Protein AF-A0A920IXA5-F1 (afdb_monomer_lite)

Radius of gyration: 16.35 Å; chains: 1; bounding box: 36×12×41 Å

Sequence (42 aa):
MNDFDQIFIEDLKCYATIGIFDWERQTKQPLIINLTLDISKI

Secondary structure (DSSP, 8-state):
---EEEEEEEEEEEEE---SSHHHHHSPEEEEEEEEEEEE--

pLDDT: mean 92.69, std 10.59, range [49.44, 98.5]

Structure (mmCIF, N/CA/C/O backbone):
data_AF-A0A920IXA5-F1
#
_entry.id   AF-A0A920IXA5-F1
#
loop_
_atom_site.group_PDB
_atom_site.id
_atom_site.type_symbol
_atom_site.label_atom_id
_atom_site.label_alt_id
_atom_site.label_comp_id
_atom_site.label_asym_id
_atom_site.label_entity_id
_atom_site.label_seq_id
_atom_site.pdbx_PDB_ins_code
_atom_site.Cartn_x
_atom_site.Cartn_y
_atom_site.Cartn_z
_atom_site.occupancy
_atom_site.B_iso_or_equiv
_atom_site.auth_seq_id
_atom_site.auth_comp_id
_atom_site.auth_asym_id
_atom_site.auth_atom_id
_atom_site.pdbx_PDB_model_num
ATOM 1 N N . MET A 1 1 ? 19.466 9.344 -22.448 1.00 49.44 1 MET A N 1
ATOM 2 C CA . MET A 1 1 ? 18.783 8.042 -22.601 1.00 49.44 1 MET A CA 1
ATOM 3 C C . MET A 1 1 ? 18.361 7.663 -21.191 1.00 49.44 1 MET A C 1
ATOM 5 O O . MET A 1 1 ? 19.168 7.893 -20.307 1.00 49.44 1 MET A O 1
ATOM 9 N N . ASN A 1 2 ? 17.105 7.281 -20.936 1.00 60.34 2 ASN A N 1
ATOM 10 C CA . ASN A 1 2 ? 16.699 6.936 -19.566 1.00 60.34 2 ASN A CA 1
ATOM 11 C C . ASN A 1 2 ? 17.499 5.699 -19.127 1.00 60.34 2 ASN A C 1
ATOM 13 O O . ASN A 1 2 ? 17.393 4.647 -19.760 1.00 60.34 2 ASN A O 1
ATOM 17 N N . ASP A 1 3 ? 18.318 5.858 -18.087 1.00 72.75 3 ASP A N 1
ATOM 18 C CA . ASP A 1 3 ? 19.266 4.843 -17.598 1.00 72.75 3 ASP A CA 1
ATOM 19 C C . ASP A 1 3 ? 18.602 3.765 -16.718 1.00 72.75 3 ASP A C 1
ATOM 21 O O . ASP A 1 3 ? 19.276 2.894 -16.169 1.00 72.75 3 ASP A O 1
ATOM 25 N N . PHE A 1 4 ? 17.269 3.788 -16.625 1.00 84.75 4 PHE A N 1
ATOM 26 C CA . PHE A 1 4 ? 16.474 2.883 -15.803 1.00 84.75 4 PHE A CA 1
ATOM 27 C C . PHE A 1 4 ? 15.319 2.298 -16.612 1.00 84.75 4 PHE A C 1
ATOM 29 O O . PHE A 1 4 ? 14.693 3.000 -17.414 1.00 84.75 4 PHE A O 1
ATOM 36 N N . ASP A 1 5 ? 15.042 1.017 -16.390 1.00 91.50 5 ASP A N 1
ATOM 37 C CA . ASP A 1 5 ? 13.768 0.411 -16.770 1.00 91.50 5 ASP A CA 1
ATOM 38 C C . ASP A 1 5 ? 12.778 0.597 -15.616 1.00 91.50 5 ASP A C 1
ATOM 40 O O . ASP A 1 5 ? 13.176 0.606 -14.453 1.00 91.50 5 ASP A O 1
ATOM 44 N N . GLN A 1 6 ? 11.493 0.762 -15.923 1.00 93.31 6 GLN A N 1
ATOM 45 C CA . GLN A 1 6 ? 10.471 1.010 -14.906 1.00 93.31 6 GLN A CA 1
ATOM 46 C C . GLN A 1 6 ? 9.469 -0.138 -14.847 1.00 93.31 6 GLN A C 1
ATOM 48 O O . GLN A 1 6 ? 8.990 -0.610 -15.879 1.00 93.31 6 GLN A O 1
ATOM 53 N N . ILE A 1 7 ? 9.131 -0.561 -13.630 1.00 95.81 7 ILE A N 1
ATOM 54 C CA . ILE A 1 7 ? 8.024 -1.478 -13.357 1.00 95.81 7 ILE A CA 1
ATOM 55 C C . ILE A 1 7 ? 6.925 -0.709 -12.635 1.00 95.81 7 ILE A C 1
ATOM 57 O O . ILE A 1 7 ? 7.179 -0.017 -11.649 1.00 95.81 7 ILE A O 1
ATOM 61 N N . PHE A 1 8 ? 5.695 -0.889 -13.105 1.00 97.56 8 PHE A N 1
ATOM 62 C CA . PHE A 1 8 ? 4.505 -0.291 -12.518 1.00 97.56 8 PHE A CA 1
ATOM 63 C C . PHE A 1 8 ? 3.637 -1.374 -11.882 1.00 97.56 8 PHE A C 1
ATOM 65 O O . PHE A 1 8 ? 3.411 -2.433 -12.473 1.00 97.56 8 PHE A O 1
ATOM 72 N N . ILE A 1 9 ? 3.147 -1.100 -10.677 1.00 98.12 9 ILE A N 1
ATOM 73 C CA . ILE A 1 9 ? 2.056 -1.847 -10.053 1.00 98.12 9 ILE A CA 1
ATOM 74 C C . ILE A 1 9 ? 0.922 -0.853 -9.859 1.00 98.12 9 ILE A C 1
ATOM 76 O O . ILE A 1 9 ? 1.018 0.046 -9.021 1.00 98.12 9 ILE A O 1
ATOM 80 N N . GLU A 1 10 ? -0.126 -1.023 -10.653 1.00 98.06 10 GLU A N 1
ATOM 81 C CA . GLU A 1 10 ? -1.270 -0.121 -10.690 1.00 98.06 10 GLU A CA 1
ATO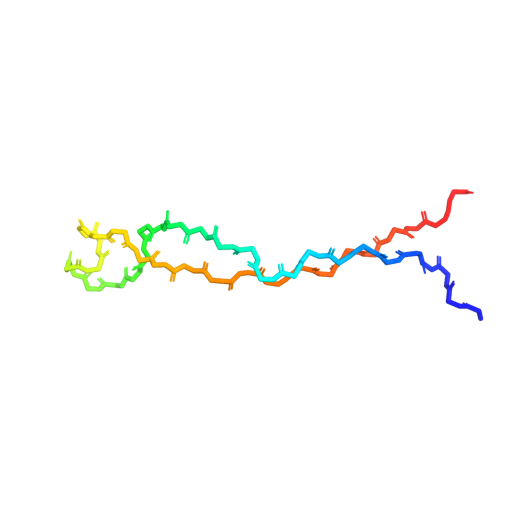M 82 C C . GLU A 1 10 ? -2.429 -0.687 -9.868 1.00 98.06 10 GLU A C 1
ATOM 84 O O . GLU A 1 10 ? -2.758 -1.873 -9.945 1.00 98.06 10 GLU A O 1
ATOM 89 N N . ASP A 1 11 ? -3.021 0.180 -9.055 1.00 98.12 11 ASP A N 1
ATOM 90 C CA . ASP A 1 11 ? -4.205 -0.055 -8.236 1.00 98.12 11 ASP A CA 1
ATOM 91 C C . ASP A 1 11 ? -4.173 -1.341 -7.394 1.00 98.12 11 ASP A C 1
ATOM 93 O O . ASP A 1 11 ? -5.171 -2.060 -7.257 1.00 98.12 11 ASP A O 1
ATOM 97 N N . LEU A 1 12 ? -3.032 -1.623 -6.753 1.00 98.25 12 LEU A N 1
ATOM 98 C CA . LEU A 1 12 ? -2.918 -2.749 -5.831 1.00 98.25 12 LEU A CA 1
ATOM 99 C C . LEU A 1 12 ? -3.860 -2.543 -4.645 1.00 98.25 12 LEU A C 1
ATOM 101 O O . LEU A 1 12 ? -3.605 -1.742 -3.741 1.00 98.25 12 LEU A O 1
ATOM 105 N N . LYS A 1 13 ? -4.946 -3.313 -4.635 1.00 98.25 13 LYS A N 1
ATOM 106 C CA . LYS A 1 13 ? -5.943 -3.286 -3.572 1.00 98.25 13 LYS A CA 1
ATOM 107 C C . LYS A 1 13 ? -5.543 -4.197 -2.418 1.00 98.25 13 LYS A C 1
ATOM 109 O O . LYS A 1 13 ? -5.371 -5.402 -2.597 1.00 98.25 13 LYS A O 1
ATOM 114 N N . CYS A 1 14 ? -5.488 -3.649 -1.210 1.00 97.81 14 CYS A N 1
ATOM 115 C CA . CYS A 1 14 ? -5.300 -4.426 0.012 1.00 97.81 14 CYS A CA 1
ATOM 116 C C . CYS A 1 14 ? -6.217 -3.937 1.141 1.00 97.81 14 CYS A C 1
ATOM 118 O O . CYS A 1 14 ? -6.855 -2.894 1.036 1.00 97.81 14 CYS A O 1
ATOM 120 N N . TYR A 1 15 ? -6.324 -4.724 2.213 1.00 98.12 15 TYR A N 1
ATOM 121 C CA . TYR A 1 15 ? -7.122 -4.381 3.391 1.00 98.12 15 TYR A CA 1
ATOM 122 C C . TYR A 1 15 ? -6.233 -4.393 4.630 1.00 98.12 15 TYR A C 1
ATOM 124 O O . TYR A 1 15 ? -5.697 -5.443 4.998 1.00 98.12 15 TYR A O 1
ATOM 132 N N . ALA A 1 16 ? -6.107 -3.245 5.289 1.00 97.88 16 ALA A N 1
ATOM 133 C CA . ALA A 1 16 ? -5.224 -3.068 6.436 1.00 97.88 16 ALA A CA 1
ATOM 134 C C . ALA A 1 16 ? -5.890 -2.245 7.541 1.00 97.88 16 ALA A C 1
ATOM 136 O O . ALA A 1 16 ? -6.777 -1.434 7.290 1.00 97.88 16 ALA A O 1
ATOM 137 N N . THR A 1 17 ? -5.458 -2.465 8.778 1.00 97.81 17 THR A N 1
ATOM 138 C CA . THR A 1 17 ? -5.832 -1.620 9.913 1.00 97.81 17 THR A CA 1
ATOM 139 C C . THR A 1 17 ? -4.908 -0.407 9.928 1.00 97.81 17 THR A C 1
ATOM 141 O O . THR A 1 17 ? -3.694 -0.552 10.052 1.00 97.81 17 THR A O 1
ATOM 144 N N . ILE A 1 18 ? -5.477 0.782 9.781 1.00 96.81 18 ILE A N 1
ATOM 145 C CA . ILE A 1 18 ? -4.769 2.064 9.732 1.00 96.81 18 ILE A CA 1
ATOM 146 C C . ILE A 1 18 ? -5.683 3.127 10.334 1.00 96.81 18 ILE A C 1
ATOM 148 O O . ILE A 1 18 ? -6.893 2.988 10.209 1.00 96.81 18 ILE A O 1
ATOM 152 N N . GLY A 1 19 ? -5.126 4.150 10.983 1.00 95.62 19 GLY A N 1
ATOM 153 C CA . GLY A 1 19 ? -5.896 5.232 11.599 1.00 95.62 19 GLY A CA 1
ATOM 154 C C . GLY A 1 19 ? -5.577 5.453 13.079 1.00 95.62 19 GLY A C 1
ATOM 155 O O . GLY A 1 19 ? -4.963 4.614 13.751 1.00 95.62 19 GLY A O 1
ATOM 156 N N . ILE A 1 20 ? -5.945 6.631 13.578 1.00 97.19 20 ILE A N 1
ATOM 157 C CA . ILE A 1 20 ? -5.634 7.072 14.945 1.00 97.19 20 ILE A CA 1
ATOM 158 C C . ILE A 1 20 ? -6.804 6.766 15.876 1.00 97.19 20 ILE A C 1
ATOM 160 O O . ILE A 1 20 ? -6.573 6.431 17.038 1.00 97.19 20 ILE A O 1
ATOM 164 N N . PHE A 1 21 ? -8.039 6.848 15.377 1.00 97.56 21 PHE A N 1
ATOM 165 C CA . PHE A 1 21 ? -9.223 6.625 16.191 1.00 97.56 21 PHE A CA 1
ATOM 166 C C . PHE A 1 21 ? -9.382 5.149 16.562 1.00 97.56 21 PHE A C 1
ATOM 168 O O . PHE A 1 21 ? -9.060 4.245 15.789 1.00 97.56 21 PHE A O 1
ATOM 175 N N . ASP A 1 22 ? -9.952 4.896 17.740 1.00 96.81 22 ASP A N 1
ATOM 176 C CA . ASP A 1 22 ? -10.135 3.533 18.247 1.00 96.81 22 ASP A CA 1
ATOM 177 C C . ASP A 1 22 ? -10.975 2.661 17.307 1.00 96.81 22 ASP A C 1
ATOM 179 O O . ASP A 1 22 ? -10.692 1.473 17.158 1.00 96.81 22 ASP A O 1
ATOM 183 N N . TRP A 1 23 ? -11.966 3.244 16.625 1.00 95.00 23 TRP A N 1
ATOM 184 C CA . TRP A 1 23 ? -12.797 2.524 15.656 1.00 95.00 23 TRP A CA 1
ATOM 185 C C . TRP A 1 23 ? -12.017 2.116 14.394 1.00 95.00 23 TRP A C 1
ATOM 187 O O . TRP A 1 23 ? -12.253 1.038 13.846 1.00 95.00 23 TRP A O 1
ATOM 197 N N . GLU A 1 24 ? -11.048 2.929 13.962 1.00 95.38 24 GLU A N 1
ATOM 198 C CA . GLU A 1 24 ? -10.188 2.640 12.807 1.00 95.38 24 GLU A CA 1
ATOM 199 C C . GLU A 1 24 ? -9.233 1.484 13.101 1.00 95.38 24 GLU A C 1
ATOM 201 O O . GLU A 1 24 ? -8.952 0.654 12.240 1.00 95.38 24 GLU A O 1
ATOM 206 N N . ARG A 1 25 ? -8.769 1.385 14.351 1.00 95.56 25 ARG A N 1
ATOM 207 C CA . ARG A 1 25 ? -7.898 0.296 14.814 1.00 95.56 25 ARG A CA 1
ATOM 208 C C . ARG A 1 25 ? -8.621 -1.045 14.950 1.00 95.56 25 ARG A C 1
ATOM 210 O O . ARG A 1 25 ? -7.969 -2.084 15.013 1.00 95.56 25 ARG A O 1
ATOM 217 N N . GLN A 1 26 ? -9.951 -1.038 14.983 1.00 96.00 26 GLN A N 1
ATOM 218 C CA . GLN A 1 26 ? -10.782 -2.237 15.129 1.00 96.00 26 GLN A CA 1
ATOM 219 C C . GLN A 1 26 ? -11.259 -2.811 13.789 1.00 96.00 26 GLN A C 1
ATOM 221 O O . GLN A 1 26 ? -11.723 -3.949 13.745 1.00 96.00 26 GLN A O 1
ATOM 226 N N . THR A 1 27 ? -11.126 -2.062 12.690 1.00 96.06 27 THR A N 1
ATOM 227 C CA . THR A 1 27 ? -11.652 -2.450 11.373 1.00 96.06 27 THR A CA 1
ATOM 228 C C . THR A 1 27 ? -10.563 -2.373 10.307 1.00 96.06 27 THR A C 1
ATOM 230 O O . THR A 1 27 ? -9.746 -1.457 10.301 1.00 96.06 27 THR A O 1
ATOM 233 N N . LYS A 1 28 ? -10.538 -3.326 9.368 1.00 97.69 28 LYS A N 1
ATOM 234 C CA . LYS A 1 28 ? -9.664 -3.221 8.191 1.00 97.69 28 LYS A CA 1
ATOM 23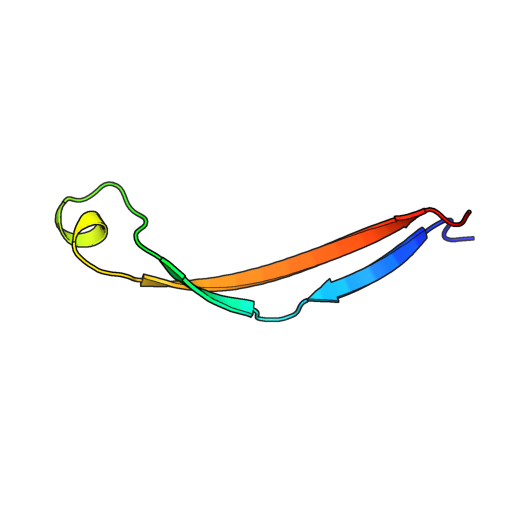5 C C . LYS A 1 28 ? -10.288 -2.293 7.155 1.00 97.69 28 LYS A C 1
ATOM 237 O O . LYS A 1 28 ? -11.429 -2.498 6.749 1.00 97.69 28 LYS A O 1
ATOM 242 N N . GLN A 1 29 ? -9.512 -1.325 6.692 1.00 98.00 29 GLN A N 1
ATOM 243 C CA . GLN A 1 29 ? -9.899 -0.366 5.665 1.00 98.00 29 GLN A CA 1
ATOM 244 C C . GLN A 1 29 ? -9.295 -0.775 4.309 1.00 98.00 29 GLN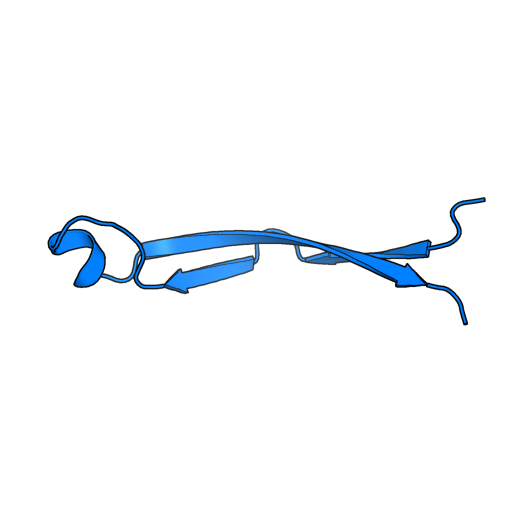 A C 1
ATOM 246 O O . GLN A 1 29 ? -8.188 -1.324 4.281 1.00 98.00 29 GLN A O 1
ATOM 251 N N . PRO A 1 30 ? -10.002 -0.556 3.185 1.00 97.81 30 PRO A N 1
ATOM 252 C CA . PRO A 1 30 ? -9.445 -0.779 1.858 1.00 97.81 30 PRO A CA 1
ATOM 253 C C . PRO A 1 30 ? -8.404 0.295 1.528 1.00 97.81 30 PRO A C 1
ATOM 255 O O . PRO A 1 30 ? -8.659 1.485 1.691 1.00 97.81 30 PRO A O 1
ATOM 258 N N . LEU A 1 31 ? -7.258 -0.127 1.010 1.00 98.19 31 LEU A N 1
ATOM 259 C CA . LEU A 1 31 ? -6.201 0.735 0.496 1.00 98.19 31 LEU A CA 1
ATOM 260 C C . LEU A 1 31 ? -5.962 0.407 -0.977 1.00 98.19 31 LEU A C 1
ATOM 262 O O . LEU A 1 31 ? -6.024 -0.759 -1.368 1.00 98.19 31 LEU A O 1
ATOM 266 N N . ILE A 1 32 ? -5.682 1.441 -1.767 1.00 98.44 32 ILE A N 1
ATOM 267 C CA . ILE A 1 32 ? -5.229 1.332 -3.154 1.00 98.44 32 ILE A CA 1
ATOM 268 C C . ILE A 1 32 ? -3.813 1.893 -3.203 1.00 9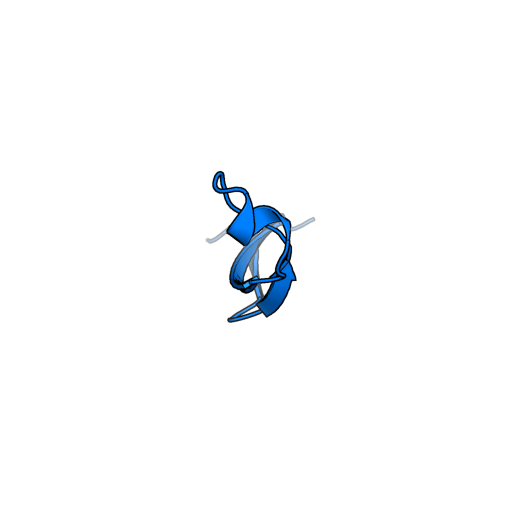8.44 32 ILE A C 1
ATOM 270 O O . ILE A 1 32 ? -3.586 3.039 -2.814 1.00 98.44 32 ILE A O 1
ATOM 274 N N . ILE A 1 33 ? -2.862 1.066 -3.623 1.00 98.50 33 ILE A N 1
ATOM 275 C CA . ILE A 1 33 ? -1.441 1.401 -3.651 1.00 98.50 33 ILE A CA 1
ATOM 276 C C . ILE A 1 33 ? -0.981 1.384 -5.107 1.00 98.50 33 ILE A C 1
ATOM 278 O O . ILE A 1 33 ? -1.141 0.382 -5.797 1.00 98.50 33 ILE A O 1
ATOM 282 N N . ASN A 1 34 ? -0.377 2.486 -5.545 1.00 98.50 34 ASN A N 1
ATOM 283 C CA . ASN A 1 34 ? 0.302 2.590 -6.830 1.00 98.50 34 ASN A CA 1
ATOM 284 C C . ASN A 1 34 ? 1.812 2.628 -6.579 1.00 98.50 34 ASN A C 1
ATOM 286 O O . ASN A 1 34 ? 2.274 3.408 -5.742 1.00 98.50 34 ASN A O 1
ATOM 290 N N . LEU A 1 35 ? 2.573 1.770 -7.259 1.00 98.12 35 LEU A N 1
ATOM 291 C CA . LEU A 1 35 ? 4.029 1.684 -7.118 1.00 98.12 35 LEU A CA 1
ATOM 292 C C . LEU A 1 35 ? 4.702 1.878 -8.474 1.00 98.12 35 LEU A C 1
ATOM 294 O O . LEU A 1 35 ? 4.316 1.248 -9.458 1.00 98.12 35 LEU A O 1
ATOM 298 N N . THR A 1 36 ? 5.764 2.680 -8.475 1.00 97.12 36 THR A N 1
ATOM 299 C CA . THR A 1 36 ? 6.713 2.809 -9.583 1.00 97.12 36 THR A CA 1
ATOM 300 C C . THR A 1 36 ? 8.081 2.398 -9.066 1.00 97.12 36 THR A C 1
ATOM 302 O O . THR A 1 36 ? 8.557 2.935 -8.066 1.00 97.12 36 THR A O 1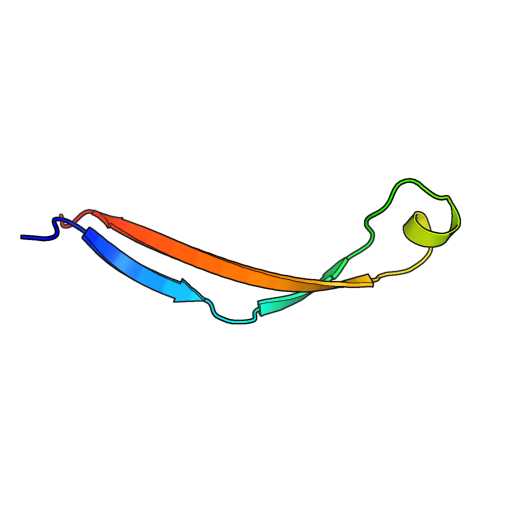
ATOM 305 N N . LEU A 1 37 ? 8.686 1.413 -9.716 1.00 95.50 37 LEU A N 1
ATOM 306 C CA . LEU A 1 37 ? 9.968 0.833 -9.341 1.00 95.50 37 LEU A CA 1
ATOM 307 C C . LEU A 1 37 ? 10.965 1.106 -10.463 1.00 95.50 37 LEU A C 1
ATOM 309 O O . LEU A 1 37 ? 10.744 0.663 -11.589 1.00 95.50 37 LEU A O 1
ATOM 313 N N . ASP A 1 38 ? 12.062 1.784 -10.141 1.00 94.12 38 ASP A N 1
ATOM 314 C CA . ASP A 1 38 ? 13.165 2.001 -11.075 1.00 94.12 38 ASP A CA 1
ATOM 315 C C . ASP A 1 38 ? 14.191 0.870 -10.935 1.00 94.12 38 ASP A C 1
ATOM 317 O O . ASP A 1 38 ? 14.676 0.574 -9.838 1.00 94.12 38 ASP A O 1
ATOM 321 N N . ILE A 1 39 ? 14.531 0.231 -12.051 1.00 92.50 39 ILE A N 1
ATOM 322 C CA . ILE A 1 39 ? 15.534 -0.828 -12.133 1.00 92.50 39 ILE A CA 1
ATOM 323 C C . ILE A 1 39 ? 16.734 -0.303 -12.908 1.00 92.50 39 ILE A C 1
ATOM 325 O O . ILE A 1 39 ? 16.638 0.031 -14.091 1.00 92.50 39 ILE A O 1
ATOM 329 N N . SER A 1 40 ? 17.882 -0.262 -12.233 1.00 88.44 40 SER A N 1
ATOM 330 C CA . SER A 1 40 ? 19.169 0.035 -12.858 1.00 88.44 40 SER A CA 1
ATOM 331 C C . SER A 1 40 ? 19.551 -1.066 -13.839 1.00 88.44 40 SER A C 1
ATOM 333 O O . SER A 1 40 ? 19.483 -2.252 -13.507 1.00 88.44 40 SER A O 1
ATOM 335 N N . LYS A 1 41 ? 20.006 -0.674 -15.028 1.00 76.94 41 LYS A N 1
ATOM 336 C CA . LYS A 1 41 ? 20.577 -1.609 -16.004 1.00 76.94 41 LYS A CA 1
ATOM 337 C C . LYS A 1 41 ? 21.924 -2.121 -15.487 1.00 76.94 41 LYS A C 1
ATOM 339 O O . LYS A 1 41 ? 22.737 -1.322 -15.025 1.00 76.94 41 LYS A O 1
ATOM 344 N N . ILE A 1 42 ? 22.112 -3.442 -15.520 1.00 73.25 42 ILE A N 1
ATOM 345 C CA . ILE A 1 42 ? 23.379 -4.121 -15.193 1.00 73.25 42 ILE A CA 1
ATOM 346 C C . ILE A 1 42 ? 24.260 -4.149 -16.439 1.00 73.25 42 ILE A C 1
ATOM 348 O O . ILE A 1 42 ? 23.713 -4.465 -17.520 1.00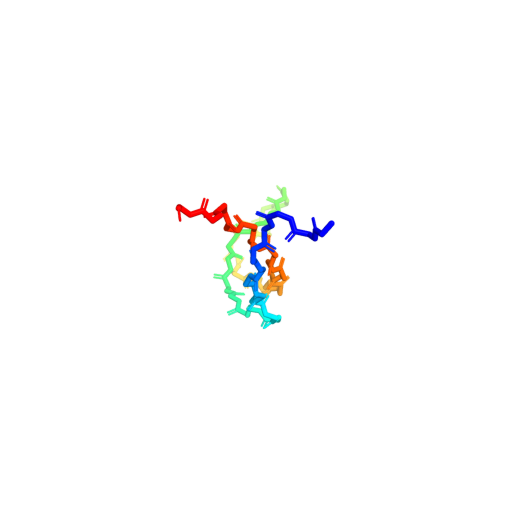 73.25 42 ILE A O 1
#

Foldseek 3Di:
DPQWDKDKDFFDWDWAQDDDDPVSNVGTDIDTDIDIDTHGDD